Protein AF-A0A7Y3HRV0-F1 (afdb_monomer)

Sequence (84 aa):
GLYLLSWDHPKGDSLKERIDRLGLYPITVSTVLTQYEKDFLLSRDIVLCRQLVEDTFFMDHLGIGEERQQKIFKEIKALCADNQ

Nearest PDB structures (foldseek):
  1k1s-assembly1_A  TM=6.624E-01  e=3.064E+00  Saccharolobus solfataricus
  4f4z-assembly1_B  TM=5.939E-01  e=3.481E+00  Saccharolobus solfataricus P2
  4f50-assembly1_A  TM=6.129E-01  e=6.183E+00  Sulfolobus acidocaldarius DSM 639
  4f4x-assembly1_A  TM=5.387E-01  e=4.216E+00  Sulfolobus acidocaldarius DSM 639

Radius of gyration: 14.64 Å; Cα contacts (8 Å, |Δi|>4): 76; chains: 1; bounding box: 36×29×39 Å

Mean predicted aligned error: 5.83 Å

Foldseek 3Di:
DDDDAAQCPDPPDHPVNVCQQQVFAFPVPDPLDDPVLSVVCVVVVNTGLVVCVVDVVSVVVVVPDPVSVVVSVVRSCVSSVSND

Solvent-accessible surface area (backbone atoms only — not comparable to full-atom values): 5024 Å² total; per-residue (Å²): 133,90,82,80,79,39,65,76,29,46,84,95,65,8,51,50,57,49,28,55,76,69,33,57,46,48,45,81,75,49,85,78,60,52,71,69,57,45,54,52,34,49,77,66,74,45,51,35,39,61,56,54,72,77,39,59,65,60,44,58,75,70,66,54,52,68,76,55,46,52,52,46,53,51,49,43,46,52,67,45,60,73,70,123

Secondary structure (DSSP, 8-state):
------SS-STTSSHHHHHHHHT--BGGG-SSS-HHHHHHHHTTT--BHHHHHH-THHHHHTT--HHHHHHHHHHHHHHHH---

pLDDT: mean 85.33, std 9.27, range [42.41, 94.38]

Structure (mmCIF, N/CA/C/O backbone):
data_AF-A0A7Y3HRV0-F1
#
_entry.id   AF-A0A7Y3HRV0-F1
#
loop_
_atom_site.group_PDB
_atom_site.id
_atom_site.type_symbol
_atom_site.label_atom_id
_atom_site.label_alt_id
_atom_site.label_comp_id
_atom_site.label_asym_id
_atom_site.label_entity_id
_atom_site.label_seq_id
_atom_site.pdbx_PDB_ins_code
_atom_site.Cartn_x
_atom_site.Cartn_y
_atom_site.Cartn_z
_atom_site.occupancy
_atom_site.B_iso_or_equiv
_atom_site.auth_seq_id
_atom_site.auth_comp_id
_atom_site.auth_asym_id
_atom_site.auth_atom_id
_atom_site.pdbx_PDB_model_num
ATOM 1 N N . GLY A 1 1 ? 11.973 -18.423 -27.370 1.00 60.97 1 GLY A N 1
ATOM 2 C CA . GLY A 1 1 ? 12.982 -18.513 -26.298 1.00 60.97 1 GLY A CA 1
ATOM 3 C C . GLY A 1 1 ? 12.285 -18.328 -24.970 1.00 60.97 1 GLY A C 1
ATOM 4 O O . GLY A 1 1 ? 11.368 -17.521 -24.917 1.00 60.97 1 GLY A O 1
ATOM 5 N N . LEU A 1 2 ? 12.658 -19.096 -23.945 1.00 66.25 2 LEU A N 1
ATOM 6 C CA . LEU A 1 2 ? 12.107 -18.953 -22.594 1.00 66.25 2 LEU A CA 1
ATOM 7 C C . LEU A 1 2 ? 12.794 -17.760 -21.910 1.00 66.25 2 LEU A C 1
ATOM 9 O O . LEU A 1 2 ? 14.022 -17.728 -21.852 1.00 66.25 2 LEU A O 1
ATOM 13 N N . TYR A 1 3 ? 12.028 -16.784 -21.428 1.00 72.69 3 TYR A N 1
ATOM 14 C CA . TYR A 1 3 ? 12.553 -15.670 -20.636 1.00 72.69 3 TYR A CA 1
ATOM 15 C C . TYR A 1 3 ? 12.343 -15.998 -19.157 1.00 72.69 3 TYR A C 1
ATOM 17 O O . TYR A 1 3 ? 11.204 -16.066 -18.695 1.00 72.69 3 TYR A O 1
ATOM 25 N N . LEU A 1 4 ? 13.432 -16.270 -18.436 1.00 80.12 4 LEU A N 1
ATOM 26 C CA . LEU A 1 4 ? 13.383 -16.567 -17.008 1.00 80.12 4 LEU A CA 1
ATOM 27 C C . LEU A 1 4 ? 13.422 -15.253 -16.227 1.00 80.12 4 LEU A C 1
ATOM 29 O O . LEU A 1 4 ? 14.460 -14.600 -16.144 1.00 80.12 4 LEU A O 1
ATOM 33 N N . LEU A 1 5 ? 12.279 -14.887 -15.660 1.00 83.75 5 LEU A N 1
ATOM 34 C CA . LEU A 1 5 ? 12.151 -13.776 -14.730 1.00 83.75 5 LEU A CA 1
ATOM 35 C C . LEU A 1 5 ? 11.986 -14.352 -13.323 1.00 83.75 5 LEU A C 1
ATOM 37 O O . LEU A 1 5 ? 11.163 -15.239 -13.101 1.00 83.75 5 LEU A O 1
ATOM 41 N N . SER A 1 6 ? 12.791 -13.890 -12.376 1.00 84.88 6 SER A N 1
ATOM 42 C CA . SER A 1 6 ? 12.748 -14.340 -10.983 1.00 84.88 6 SER A CA 1
ATOM 43 C C . SER A 1 6 ? 12.900 -13.153 -10.035 1.00 84.88 6 SER A C 1
ATOM 45 O O . SER A 1 6 ? 13.078 -12.010 -10.463 1.00 84.88 6 SER A O 1
ATOM 47 N N . TRP A 1 7 ? 12.772 -13.411 -8.733 1.00 85.62 7 TRP A N 1
ATOM 48 C CA . TRP A 1 7 ? 12.828 -12.367 -7.709 1.00 85.62 7 TRP A CA 1
ATOM 49 C C . TRP A 1 7 ? 14.133 -11.561 -7.759 1.00 85.62 7 TRP A C 1
ATOM 51 O O . TRP A 1 7 ? 14.113 -10.339 -7.651 1.00 85.62 7 TRP A O 1
ATOM 61 N N . ASP A 1 8 ? 15.242 -12.255 -7.995 1.00 85.06 8 ASP A N 1
ATOM 62 C CA . ASP A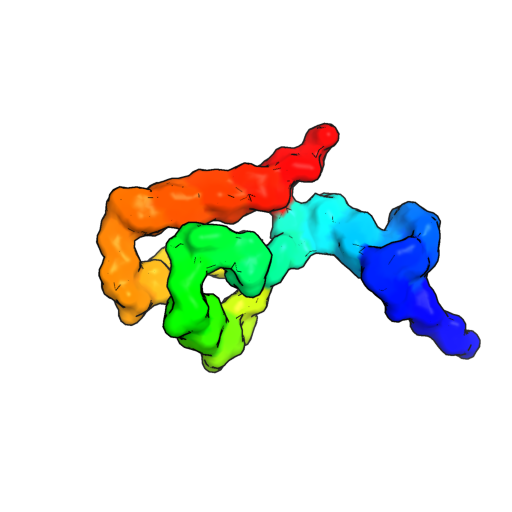 1 8 ? 16.622 -11.773 -7.957 1.00 85.06 8 ASP A CA 1
ATOM 63 C C . ASP A 1 8 ? 17.366 -11.939 -9.299 1.00 85.06 8 ASP A C 1
ATOM 65 O O . ASP A 1 8 ? 18.562 -11.661 -9.395 1.00 85.06 8 ASP A O 1
ATOM 69 N N . HIS A 1 9 ? 16.665 -12.361 -10.358 1.00 87.06 9 HIS A N 1
ATOM 70 C CA . HIS A 1 9 ? 17.233 -12.560 -11.692 1.00 87.06 9 HIS A CA 1
ATOM 71 C C . HIS A 1 9 ? 16.313 -12.004 -12.794 1.00 87.06 9 HIS A C 1
ATOM 73 O O . HIS A 1 9 ? 15.091 -12.137 -12.683 1.00 87.06 9 HIS A O 1
ATOM 79 N N . PRO A 1 10 ? 16.866 -11.460 -13.894 1.00 87.88 10 PRO A N 1
ATOM 80 C CA . PRO A 1 10 ? 18.285 -11.182 -14.152 1.00 87.88 10 PRO A CA 1
ATOM 81 C C . PRO A 1 10 ? 18.823 -10.006 -13.334 1.00 87.88 10 PRO A C 1
ATOM 83 O O . PRO A 1 10 ? 18.080 -9.113 -12.950 1.00 87.88 10 PRO A O 1
ATOM 86 N N . LYS A 1 11 ? 20.132 -9.997 -13.062 1.00 82.88 11 LYS A N 1
ATOM 87 C CA . LYS A 1 11 ? 20.778 -8.910 -12.312 1.00 82.88 11 LYS A CA 1
ATOM 88 C C . LYS A 1 11 ? 20.623 -7.582 -13.068 1.00 82.88 11 LYS A C 1
ATOM 90 O O . LYS A 1 11 ? 20.983 -7.516 -14.242 1.00 82.88 11 LYS A O 1
ATOM 95 N N . GLY A 1 12 ? 20.133 -6.541 -12.400 1.00 82.50 12 GLY A N 1
ATOM 96 C CA . GLY A 1 12 ? 19.836 -5.229 -12.982 1.00 82.50 12 GLY A CA 1
ATOM 97 C C . GLY A 1 12 ? 18.425 -5.090 -13.571 1.00 82.50 12 GLY A C 1
ATOM 98 O O . GLY A 1 12 ? 18.016 -3.975 -13.899 1.00 82.50 12 GLY A O 1
ATOM 99 N N . ASP A 1 13 ? 17.670 -6.184 -13.710 1.00 84.81 13 ASP A N 1
ATOM 100 C CA . ASP A 1 13 ? 16.296 -6.156 -14.221 1.00 84.81 13 ASP A CA 1
ATOM 101 C C . ASP A 1 13 ? 15.389 -7.242 -13.607 1.00 84.81 13 ASP A C 1
ATOM 103 O O . ASP A 1 13 ? 14.424 -7.708 -14.223 1.00 84.81 13 ASP A O 1
ATOM 107 N N . SER A 1 14 ? 15.709 -7.636 -12.375 1.00 89.25 14 SER A N 1
ATOM 108 C CA . SER A 1 14 ? 14.947 -8.596 -11.577 1.00 89.25 14 SER A CA 1
ATOM 109 C C . SER A 1 14 ? 13.597 -8.018 -11.149 1.00 89.25 14 SER A C 1
ATOM 111 O O . SER A 1 14 ? 13.376 -6.804 -11.193 1.00 89.25 14 SER A O 1
ATOM 113 N N . LEU A 1 15 ? 12.669 -8.875 -10.705 1.00 85.44 15 LEU A N 1
ATOM 114 C CA . LEU A 1 15 ? 11.375 -8.405 -10.192 1.00 85.44 15 LEU A CA 1
ATOM 115 C C . LEU A 1 15 ? 11.544 -7.425 -9.034 1.00 85.44 15 LEU A C 1
ATOM 117 O O . LEU A 1 15 ? 10.864 -6.403 -9.017 1.00 85.44 15 LEU A O 1
ATOM 121 N N . LYS A 1 16 ? 12.470 -7.707 -8.112 1.00 82.88 16 LYS A N 1
ATOM 122 C CA . LYS A 1 16 ? 12.762 -6.819 -6.990 1.00 82.88 16 LYS A CA 1
ATOM 123 C C . LYS A 1 16 ? 13.225 -5.445 -7.476 1.00 82.88 16 LYS A C 1
ATOM 125 O O . LYS A 1 16 ? 12.624 -4.443 -7.120 1.00 82.88 16 LYS A O 1
ATOM 130 N N . GLU A 1 17 ? 14.217 -5.395 -8.364 1.00 84.19 17 GLU A N 1
ATOM 131 C CA . GLU A 1 17 ? 14.739 -4.122 -8.884 1.00 84.19 17 GLU A CA 1
ATOM 132 C C . GLU A 1 17 ? 13.684 -3.337 -9.675 1.00 84.19 17 GLU A C 1
ATOM 134 O O . GLU A 1 17 ? 13.689 -2.108 -9.669 1.00 84.19 17 GLU A O 1
ATOM 139 N N . ARG A 1 18 ? 12.763 -4.030 -10.355 1.00 84.56 18 ARG A N 1
ATOM 140 C CA . ARG A 1 18 ? 11.622 -3.402 -11.036 1.00 84.56 18 ARG A CA 1
ATOM 141 C C . ARG A 1 18 ? 10.611 -2.835 -10.041 1.00 84.56 18 ARG A C 1
ATOM 143 O O . ARG A 1 18 ? 10.128 -1.730 -10.266 1.00 84.56 18 ARG A O 1
ATOM 150 N N . ILE A 1 19 ? 10.291 -3.573 -8.977 1.00 83.94 19 ILE A N 1
ATOM 151 C CA . ILE A 1 19 ? 9.397 -3.122 -7.902 1.00 83.94 19 ILE A CA 1
ATOM 152 C C . ILE A 1 19 ? 9.978 -1.885 -7.230 1.00 83.94 19 ILE A C 1
ATOM 154 O O . ILE A 1 19 ? 9.277 -0.876 -7.146 1.00 83.94 19 ILE A O 1
ATOM 158 N N . ASP A 1 20 ? 11.253 -1.950 -6.847 1.00 80.44 20 ASP A N 1
ATOM 159 C CA . ASP A 1 20 ? 11.961 -0.867 -6.174 1.00 80.44 20 ASP A CA 1
ATOM 160 C C . ASP A 1 20 ? 11.952 0.378 -7.078 1.00 80.44 20 ASP A C 1
ATOM 162 O O . ASP A 1 20 ? 11.304 1.372 -6.746 1.00 80.44 20 ASP A O 1
ATOM 166 N N . ARG A 1 21 ? 12.503 0.267 -8.301 1.00 81.38 21 ARG A N 1
ATOM 167 C CA . ARG A 1 21 ? 12.623 1.370 -9.278 1.00 81.38 21 ARG A CA 1
ATOM 168 C C . ARG A 1 21 ? 11.295 2.034 -9.645 1.00 81.38 21 ARG A C 1
ATOM 170 O O . ARG A 1 21 ? 11.266 3.221 -9.959 1.00 81.38 21 ARG A O 1
ATOM 177 N N . LEU A 1 22 ? 10.206 1.271 -9.697 1.00 81.44 22 LEU A N 1
ATOM 178 C CA . LEU A 1 22 ? 8.886 1.782 -10.086 1.00 81.44 22 LEU A CA 1
ATOM 179 C C . LEU A 1 22 ? 8.032 2.195 -8.870 1.00 81.44 22 LEU A C 1
ATOM 181 O O . LEU A 1 22 ? 6.947 2.769 -9.038 1.00 81.44 22 LEU A O 1
ATOM 185 N N . GLY A 1 23 ? 8.506 1.915 -7.651 1.00 78.38 23 GLY A N 1
ATOM 186 C CA . GLY A 1 23 ? 7.750 2.092 -6.413 1.00 78.38 23 GLY A CA 1
ATOM 187 C C . GLY A 1 23 ? 6.492 1.219 -6.362 1.00 78.38 23 GLY A C 1
ATOM 188 O O . GLY A 1 23 ? 5.471 1.644 -5.823 1.00 78.38 23 GLY A O 1
ATOM 189 N N . LEU A 1 24 ? 6.524 0.024 -6.964 1.00 82.81 24 LEU A N 1
ATOM 190 C CA . LEU A 1 24 ? 5.379 -0.894 -7.070 1.00 8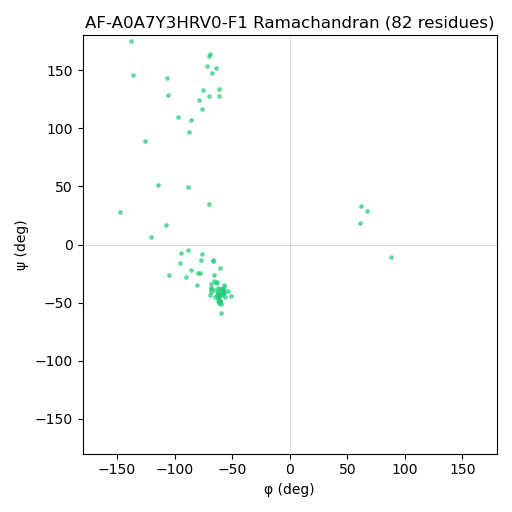2.81 24 LEU A CA 1
ATOM 191 C C . LEU A 1 24 ? 5.289 -1.832 -5.861 1.00 82.81 24 LEU A C 1
ATOM 193 O O . LEU A 1 24 ? 5.174 -3.049 -6.004 1.00 82.81 24 LEU A O 1
ATOM 197 N N . TYR A 1 25 ? 5.360 -1.266 -4.660 1.00 89.38 25 TYR A N 1
ATOM 198 C CA . TYR A 1 25 ? 5.323 -2.048 -3.430 1.00 89.38 25 TYR A CA 1
ATOM 199 C C . TYR A 1 25 ? 3.930 -2.655 -3.199 1.00 89.38 25 TYR A C 1
ATOM 201 O O . TYR A 1 25 ? 2.938 -1.915 -3.216 1.00 89.38 25 TYR A O 1
ATOM 209 N N . PRO A 1 26 ? 3.829 -3.978 -2.967 1.00 91.19 26 PRO A N 1
ATOM 210 C CA . PRO A 1 26 ? 2.556 -4.623 -2.666 1.00 91.19 26 PRO A CA 1
ATOM 211 C C . PRO A 1 26 ? 1.993 -4.193 -1.308 1.00 91.19 26 PRO A C 1
ATOM 213 O O . PRO A 1 26 ? 2.748 -4.040 -0.351 1.00 91.19 26 PRO A O 1
ATOM 216 N N . ILE A 1 27 ? 0.668 -4.120 -1.159 1.00 91.75 27 ILE A N 1
ATOM 217 C CA . ILE A 1 27 ? 0.020 -3.787 0.127 1.00 91.75 27 ILE A CA 1
ATOM 218 C C . ILE A 1 27 ? 0.342 -4.782 1.255 1.00 91.75 27 ILE A C 1
ATOM 220 O O . ILE A 1 27 ? 0.232 -4.458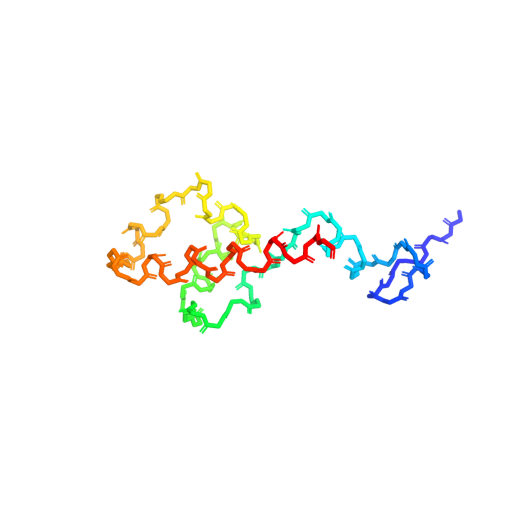 2.439 1.00 91.75 27 ILE A O 1
ATOM 224 N N . THR A 1 28 ? 0.773 -5.998 0.911 1.00 91.75 28 THR A N 1
ATOM 225 C CA . THR A 1 28 ? 1.118 -7.043 1.880 1.00 91.75 28 THR A CA 1
ATOM 226 C C . THR A 1 28 ? 2.338 -6.678 2.723 1.00 91.75 28 THR A C 1
ATOM 228 O O . THR A 1 28 ? 2.412 -7.117 3.874 1.00 91.75 28 THR A O 1
ATOM 231 N N . VAL A 1 29 ? 3.235 -5.828 2.203 1.00 89.94 29 VAL A N 1
ATOM 232 C CA . VAL A 1 29 ? 4.445 -5.368 2.906 1.00 89.94 29 VAL A CA 1
ATOM 233 C C . VAL A 1 29 ? 4.162 -4.292 3.958 1.00 89.94 29 VAL A C 1
ATOM 235 O O . VAL A 1 29 ? 5.023 -4.032 4.793 1.00 89.94 29 VAL A O 1
ATOM 238 N N . SER A 1 30 ? 2.965 -3.688 3.956 1.00 91.06 30 SER A N 1
ATOM 239 C CA . SER A 1 30 ? 2.577 -2.697 4.967 1.00 91.06 30 SER A CA 1
ATOM 240 C C . SER A 1 30 ? 2.569 -3.315 6.366 1.00 91.06 30 SER A C 1
ATOM 242 O O . SER A 1 30 ? 2.009 -4.389 6.593 1.00 91.06 30 SER A O 1
ATOM 244 N N . THR A 1 31 ? 3.163 -2.617 7.323 1.00 92.19 31 THR A N 1
ATOM 245 C CA . THR A 1 31 ? 3.172 -2.962 8.748 1.00 92.19 31 THR A CA 1
ATOM 246 C C . THR A 1 31 ? 2.064 -2.249 9.527 1.00 92.19 31 THR A C 1
ATOM 248 O O . THR A 1 31 ? 1.734 -2.665 10.637 1.00 92.19 31 THR A O 1
ATOM 251 N N . VAL A 1 32 ? 1.461 -1.198 8.952 1.00 92.62 32 VAL A N 1
ATOM 252 C CA . VAL A 1 32 ? 0.386 -0.405 9.578 1.00 92.62 32 VAL A CA 1
ATOM 253 C C . VAL A 1 32 ? -1.014 -0.958 9.264 1.00 92.62 32 VAL A C 1
ATOM 255 O O . VAL A 1 32 ? -1.947 -0.789 10.063 1.00 92.62 32 VAL A O 1
ATOM 258 N N . LEU A 1 33 ? -1.180 -1.623 8.118 1.00 92.31 33 LEU A N 1
ATOM 259 C CA . LEU A 1 33 ? -2.412 -2.330 7.769 1.00 92.31 33 LEU A CA 1
ATOM 260 C C . LEU A 1 33 ? -2.520 -3.648 8.545 1.00 92.31 33 LEU A C 1
ATOM 262 O O . LEU A 1 33 ? -1.589 -4.454 8.592 1.00 92.31 33 LEU A O 1
ATOM 266 N N . THR A 1 34 ? -3.694 -3.889 9.117 1.00 93.31 34 THR A N 1
ATOM 267 C CA . THR A 1 34 ? -4.062 -5.178 9.706 1.00 93.31 34 THR A CA 1
ATOM 268 C C . THR A 1 34 ? -4.261 -6.230 8.618 1.00 93.31 34 THR A C 1
ATOM 270 O O . THR A 1 34 ? -4.485 -5.908 7.451 1.00 93.31 34 THR A O 1
ATOM 273 N N . GLN A 1 35 ? -4.234 -7.509 9.002 1.00 94.06 35 GLN A N 1
ATOM 274 C CA . GLN A 1 35 ? -4.484 -8.600 8.059 1.00 94.06 35 GLN A CA 1
ATOM 275 C C . GLN A 1 35 ? -5.861 -8.481 7.389 1.00 94.06 35 GLN A C 1
ATOM 277 O O . GLN A 1 35 ? -5.957 -8.610 6.176 1.00 94.06 35 GLN A O 1
ATOM 282 N N . TYR A 1 36 ? -6.901 -8.146 8.159 1.00 93.62 36 TYR A N 1
ATOM 283 C CA . TYR A 1 36 ? -8.256 -7.975 7.632 1.00 93.62 36 TYR A CA 1
ATOM 284 C C . TYR A 1 36 ? -8.336 -6.885 6.554 1.00 93.62 36 TYR A C 1
ATOM 286 O O . TYR A 1 36 ? -8.954 -7.085 5.512 1.00 93.62 36 TYR A O 1
ATOM 294 N N . GLU A 1 37 ? -7.689 -5.739 6.770 1.00 92.88 37 GLU A N 1
ATOM 295 C CA . GLU A 1 37 ? -7.682 -4.656 5.779 1.00 92.88 37 GLU A CA 1
ATOM 296 C C . GLU A 1 37 ? -6.898 -5.043 4.529 1.00 92.88 37 GLU A C 1
ATOM 298 O O . GLU A 1 37 ? -7.323 -4.714 3.426 1.00 92.88 37 GLU A O 1
ATOM 303 N N . LYS A 1 38 ? -5.785 -5.772 4.682 1.00 93.56 38 LYS A N 1
ATOM 304 C CA . LYS A 1 38 ? -5.043 -6.313 3.539 1.00 93.56 38 LYS A CA 1
ATOM 305 C C . LYS A 1 38 ? -5.924 -7.251 2.723 1.00 93.56 38 LYS A C 1
ATOM 307 O O . LYS A 1 38 ? -6.021 -7.079 1.514 1.00 93.56 38 LYS A O 1
ATOM 312 N N . ASP A 1 39 ? -6.601 -8.189 3.375 1.00 94.38 39 ASP A N 1
ATOM 313 C CA . ASP A 1 39 ? -7.480 -9.149 2.705 1.00 94.38 39 ASP A CA 1
ATOM 314 C C . ASP A 1 39 ? -8.645 -8.439 1.998 1.00 94.38 39 ASP A C 1
ATOM 316 O O . ASP A 1 39 ? -8.967 -8.759 0.852 1.00 94.38 39 ASP A O 1
ATOM 320 N N . PHE A 1 40 ? -9.231 -7.420 2.635 1.00 93.25 40 PHE A N 1
ATOM 321 C CA . PHE A 1 40 ? -10.264 -6.587 2.022 1.00 93.25 40 PHE A CA 1
ATOM 322 C C . PHE A 1 40 ? -9.748 -5.866 0.772 1.00 93.25 40 PHE A C 1
ATOM 324 O O . PHE A 1 40 ? -10.390 -5.935 -0.274 1.00 93.25 40 PHE A O 1
ATOM 331 N N . LEU A 1 41 ? -8.589 -5.211 0.849 1.00 92.75 41 LEU A N 1
ATOM 332 C CA . LEU A 1 41 ? -7.992 -4.501 -0.284 1.00 92.75 41 LEU A CA 1
ATOM 333 C C . LEU A 1 41 ? -7.659 -5.458 -1.437 1.00 92.75 41 LEU A C 1
ATOM 335 O O . LEU A 1 41 ? -8.034 -5.189 -2.577 1.00 92.75 41 LEU A O 1
ATOM 339 N N . LEU A 1 42 ? -7.063 -6.618 -1.139 1.00 92.88 42 LEU A N 1
ATOM 340 C CA . LEU A 1 42 ? -6.789 -7.655 -2.139 1.00 92.88 42 LEU A CA 1
ATOM 341 C C . LEU A 1 42 ? -8.074 -8.169 -2.798 1.00 92.88 42 LEU A C 1
ATOM 343 O O . LEU A 1 42 ? -8.096 -8.375 -4.006 1.00 92.88 42 LEU A O 1
ATOM 347 N N . SER A 1 43 ? -9.163 -8.323 -2.036 1.00 93.25 43 SER A N 1
ATOM 348 C CA . SER A 1 43 ? -10.470 -8.728 -2.580 1.00 93.25 43 SER A CA 1
ATOM 349 C C . SER A 1 43 ? -11.108 -7.690 -3.515 1.00 93.25 43 SER A C 1
ATOM 351 O O . SER A 1 43 ? -12.080 -7.995 -4.205 1.00 93.25 43 SER A O 1
ATOM 353 N N . ARG A 1 44 ? -10.580 -6.459 -3.528 1.00 90.88 44 ARG A N 1
ATOM 354 C CA . ARG A 1 44 ? -10.996 -5.341 -4.387 1.00 90.88 44 ARG A CA 1
ATOM 355 C C . ARG A 1 44 ? -9.983 -5.036 -5.494 1.00 90.88 44 ARG A C 1
ATOM 357 O O . ARG A 1 44 ? -10.026 -3.948 -6.056 1.00 90.88 44 ARG A O 1
ATOM 364 N N . ASP A 1 45 ? -9.071 -5.967 -5.772 1.00 91.00 45 ASP A N 1
ATOM 365 C CA . ASP A 1 45 ? -7.982 -5.821 -6.747 1.00 91.00 45 ASP A CA 1
ATOM 366 C C . ASP A 1 45 ? -6.998 -4.672 -6.427 1.00 91.00 45 ASP A C 1
ATOM 368 O O . ASP A 1 45 ? -6.207 -4.249 -7.277 1.00 91.00 45 ASP A O 1
ATOM 372 N N . ILE A 1 46 ? -6.987 -4.194 -5.175 1.00 91.56 46 ILE A N 1
ATOM 373 C CA . ILE A 1 46 ? -6.014 -3.217 -4.680 1.00 91.56 46 ILE A CA 1
ATOM 374 C C . ILE A 1 46 ? -4.789 -3.971 -4.174 1.00 91.56 46 ILE A C 1
ATOM 376 O O . ILE A 1 46 ? -4.742 -4.467 -3.047 1.00 91.56 46 ILE A O 1
ATOM 380 N N . VAL A 1 47 ? -3.783 -4.061 -5.040 1.00 92.56 47 VAL A N 1
ATOM 381 C CA . VAL A 1 47 ? -2.563 -4.839 -4.800 1.00 92.56 47 VAL A CA 1
ATOM 382 C C . VAL A 1 47 ? -1.357 -3.966 -4.468 1.00 92.56 47 VAL A C 1
ATOM 384 O O . VAL A 1 47 ? -0.466 -4.432 -3.762 1.00 92.56 47 VAL A O 1
ATOM 387 N N . LEU A 1 48 ? -1.323 -2.707 -4.914 1.00 91.69 48 LEU A N 1
ATOM 388 C CA . LEU A 1 48 ? -0.196 -1.788 -4.724 1.00 91.69 48 LEU A CA 1
ATOM 389 C C . LEU A 1 48 ? -0.488 -0.708 -3.681 1.00 91.69 48 LEU A C 1
ATOM 391 O O . LEU A 1 48 ? -1.564 -0.112 -3.661 1.00 91.69 48 LEU A O 1
ATOM 395 N N . CYS A 1 49 ? 0.530 -0.348 -2.900 1.00 89.69 49 CYS A N 1
ATOM 396 C CA . CYS A 1 49 ? 0.460 0.762 -1.951 1.00 89.69 49 CYS A CA 1
ATOM 397 C C . CYS A 1 49 ? 0.091 2.096 -2.629 1.00 89.69 49 CYS A C 1
ATOM 399 O O . CYS A 1 49 ? -0.671 2.878 -2.066 1.00 89.69 49 CYS A O 1
ATOM 401 N N . ARG A 1 50 ? 0.576 2.348 -3.857 1.00 86.19 50 ARG A N 1
ATOM 402 C CA . ARG A 1 50 ? 0.231 3.561 -4.623 1.00 86.19 50 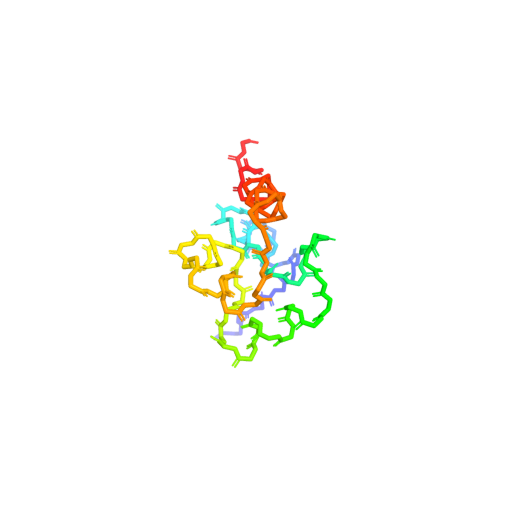ARG A CA 1
ATOM 403 C C . ARG A 1 50 ? -1.271 3.647 -4.946 1.00 86.19 50 ARG A C 1
ATOM 405 O O . ARG A 1 50 ? -1.837 4.727 -4.850 1.00 86.19 50 ARG A O 1
ATOM 412 N N . GLN A 1 51 ? -1.923 2.524 -5.253 1.00 88.25 51 GLN A N 1
ATOM 413 C CA . GLN A 1 51 ? -3.363 2.501 -5.552 1.00 88.25 51 GLN A CA 1
ATOM 414 C C . GLN A 1 51 ? -4.194 2.905 -4.329 1.00 88.25 51 GLN A C 1
ATOM 416 O O . GLN A 1 51 ? -5.154 3.654 -4.454 1.00 88.25 51 GLN A O 1
ATOM 421 N N . LEU A 1 52 ? -3.784 2.462 -3.135 1.00 87.06 52 LEU A N 1
ATOM 422 C CA . LEU A 1 52 ? -4.464 2.811 -1.887 1.00 87.06 52 LEU A CA 1
ATOM 423 C C . LEU A 1 52 ? -4.402 4.315 -1.578 1.00 87.06 52 LEU A C 1
ATOM 425 O O . LEU A 1 52 ? -5.326 4.851 -0.979 1.00 87.06 52 LEU A O 1
ATOM 429 N N . VAL A 1 53 ? -3.317 5.000 -1.958 1.00 81.75 53 VAL A N 1
ATOM 430 C CA . VAL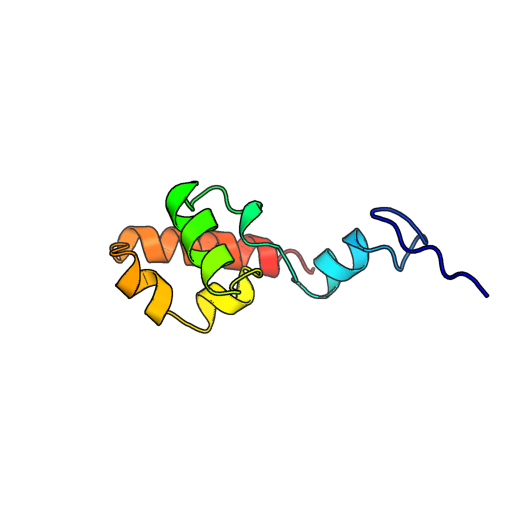 A 1 53 ? -3.182 6.444 -1.695 1.00 81.75 53 VAL A CA 1
ATOM 431 C C . VAL A 1 53 ? -3.821 7.325 -2.761 1.00 81.75 53 VAL A C 1
ATOM 433 O O . VAL A 1 53 ? -4.110 8.485 -2.482 1.00 81.75 53 VAL A O 1
ATOM 436 N N . GLU A 1 54 ? -4.020 6.793 -3.965 1.00 82.31 54 GLU A N 1
ATOM 437 C CA . GLU A 1 54 ? -4.754 7.465 -5.040 1.00 82.31 54 GLU A CA 1
ATOM 438 C C . GLU A 1 54 ? -6.271 7.379 -4.833 1.00 82.31 54 GLU A C 1
ATOM 440 O O . GLU A 1 54 ? -6.990 8.265 -5.292 1.00 82.31 54 GLU A O 1
ATOM 445 N N . ASP A 1 55 ? -6.745 6.366 -4.100 1.00 79.19 55 ASP A N 1
ATOM 446 C CA . ASP A 1 55 ? -8.164 6.153 -3.835 1.00 79.19 55 ASP A CA 1
ATOM 447 C C . ASP A 1 55 ? -8.475 6.041 -2.331 1.00 79.19 55 ASP A C 1
ATOM 449 O O . ASP A 1 55 ? -8.506 4.961 -1.731 1.00 79.19 55 ASP A O 1
ATOM 453 N N . THR A 1 56 ? -8.742 7.194 -1.710 1.00 77.12 56 THR A N 1
ATOM 454 C CA . THR A 1 56 ? -9.088 7.286 -0.282 1.00 77.12 56 THR A CA 1
ATOM 455 C C . THR A 1 56 ? -10.431 6.636 0.052 1.00 77.12 56 THR A C 1
ATOM 457 O O . THR A 1 56 ? -10.683 6.339 1.220 1.00 77.12 56 THR A O 1
ATOM 460 N N . PHE A 1 57 ? -11.266 6.337 -0.951 1.00 86.31 57 PHE A N 1
ATOM 461 C CA . PHE A 1 57 ? -12.563 5.684 -0.774 1.00 86.31 57 PHE A CA 1
ATOM 462 C C . PHE A 1 57 ? -12.451 4.375 0.013 1.00 86.31 57 PHE A C 1
ATOM 464 O O . PHE A 1 57 ? -13.280 4.090 0.877 1.00 86.31 57 PHE A O 1
ATOM 471 N N . PHE A 1 58 ? -11.408 3.579 -0.243 1.00 85.69 58 PHE A N 1
ATOM 472 C CA . PHE A 1 58 ? -11.214 2.311 0.459 1.00 85.69 58 PHE A CA 1
ATOM 473 C C . PHE A 1 58 ? -10.875 2.507 1.937 1.00 85.69 58 PHE A C 1
ATOM 475 O O . PHE A 1 58 ? -11.294 1.702 2.767 1.00 85.69 58 PHE A O 1
ATOM 482 N N . MET A 1 59 ? -10.152 3.576 2.277 1.00 83.94 59 MET A N 1
ATOM 483 C CA . MET A 1 59 ? -9.808 3.890 3.666 1.00 83.94 59 MET A CA 1
ATOM 484 C C . MET A 1 59 ? -11.053 4.293 4.460 1.00 83.94 59 MET A C 1
ATOM 486 O O . MET A 1 59 ? -11.217 3.863 5.604 1.00 83.94 59 MET A O 1
ATOM 490 N N . ASP A 1 60 ? -11.954 5.042 3.824 1.00 85.06 60 ASP A N 1
ATOM 491 C CA . ASP A 1 60 ? -13.239 5.424 4.407 1.00 85.06 60 ASP A CA 1
ATOM 492 C C . ASP A 1 60 ? -14.165 4.208 4.554 1.00 85.06 60 ASP A C 1
ATOM 494 O O . ASP A 1 60 ? -14.789 4.021 5.598 1.00 85.06 60 ASP A O 1
ATOM 498 N N . HIS A 1 61 ? -14.198 3.317 3.555 1.00 86.62 61 HIS A N 1
ATOM 499 C CA . HIS A 1 61 ? -15.008 2.092 3.591 1.00 86.62 61 HIS A CA 1
ATOM 500 C C . HIS A 1 61 ? -14.546 1.095 4.663 1.00 86.62 61 HIS A C 1
ATOM 502 O O . HIS A 1 61 ? -15.353 0.360 5.230 1.00 86.62 61 HIS A O 1
ATOM 508 N N . LEU A 1 62 ? -13.245 1.079 4.954 1.00 87.44 62 LEU A N 1
ATOM 509 C CA . LEU A 1 62 ? -12.653 0.301 6.040 1.00 87.44 62 LEU A CA 1
ATOM 510 C C . LEU A 1 62 ? -12.891 0.929 7.425 1.00 87.44 62 LEU A C 1
ATOM 512 O O . LEU A 1 62 ? -12.579 0.299 8.435 1.00 87.44 62 LEU A O 1
ATOM 516 N N . GLY A 1 63 ? -13.431 2.151 7.493 1.00 88.38 63 GLY A N 1
ATOM 517 C CA . GLY A 1 63 ? -13.646 2.870 8.748 1.00 88.38 63 GLY A CA 1
ATOM 518 C C . GLY A 1 63 ? -12.341 3.271 9.440 1.00 88.38 63 GLY A C 1
ATOM 519 O O . GLY A 1 63 ? -12.285 3.353 10.669 1.00 88.38 63 GLY A O 1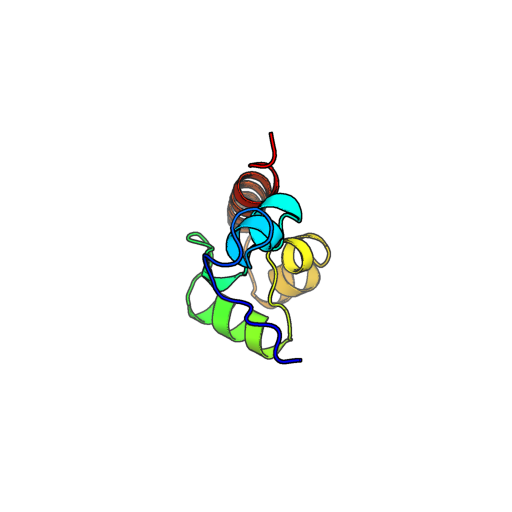
ATOM 520 N N . ILE A 1 64 ? -11.265 3.487 8.675 1.00 88.12 64 ILE A N 1
ATOM 521 C CA . ILE A 1 64 ? -9.969 3.881 9.230 1.00 88.12 64 ILE A CA 1
ATOM 522 C C . ILE A 1 64 ? -10.037 5.359 9.618 1.00 88.12 64 ILE A C 1
ATOM 524 O O . ILE A 1 64 ? -10.177 6.220 8.756 1.00 88.12 64 ILE A O 1
ATOM 528 N N . GLY A 1 65 ? -9.893 5.659 10.911 1.00 90.00 65 GLY A N 1
ATOM 529 C CA . GLY A 1 65 ? -9.857 7.041 11.398 1.00 90.00 65 GLY A CA 1
ATOM 530 C C . GLY A 1 65 ? -8.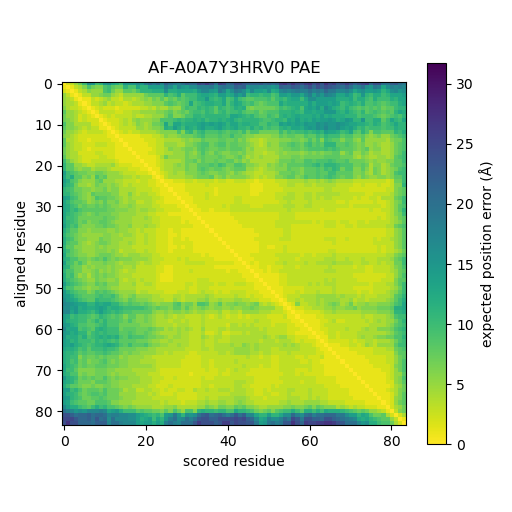657 7.840 10.871 1.00 90.00 65 GLY A C 1
ATOM 531 O O . GLY A 1 65 ? -7.585 7.278 10.627 1.00 90.00 65 GLY A O 1
ATOM 532 N N . GLU A 1 66 ? -8.818 9.161 10.754 1.00 87.81 66 GLU A N 1
ATOM 533 C CA . GLU A 1 66 ? -7.853 10.080 10.123 1.00 87.81 66 GLU A CA 1
ATOM 534 C C . GLU A 1 66 ? -6.416 9.941 10.648 1.00 87.81 66 GLU A C 1
ATOM 536 O O . GLU A 1 66 ? -5.471 9.863 9.862 1.00 87.81 66 GLU A O 1
ATOM 541 N N . GLU A 1 67 ? -6.218 9.838 11.968 1.00 90.69 67 GLU A N 1
ATOM 542 C CA . GLU A 1 67 ? -4.875 9.680 12.550 1.00 90.69 67 GLU A CA 1
ATOM 543 C C . GLU A 1 67 ? -4.151 8.441 12.015 1.00 90.69 67 GLU A C 1
ATOM 545 O O . GLU A 1 67 ? -2.937 8.439 11.786 1.00 90.69 67 GLU A O 1
ATOM 550 N N . ARG A 1 68 ? -4.899 7.356 11.821 1.00 91.00 68 ARG A N 1
ATOM 551 C CA . ARG A 1 68 ? -4.353 6.099 11.329 1.00 91.00 68 ARG A CA 1
ATOM 552 C C . ARG A 1 68 ? -4.178 6.134 9.816 1.00 91.00 68 ARG A C 1
ATOM 554 O O . ARG A 1 68 ? -3.167 5.623 9.337 1.00 91.00 68 ARG A O 1
ATOM 561 N N . GLN A 1 69 ? -5.071 6.806 9.089 1.00 89.56 69 GLN A N 1
ATOM 562 C CA . GLN A 1 69 ? -4.865 7.092 7.669 1.00 89.56 69 GLN A CA 1
ATOM 563 C C . GLN A 1 69 ? -3.543 7.843 7.456 1.00 89.56 69 GLN A C 1
ATOM 565 O O . GLN A 1 69 ? -2.736 7.430 6.628 1.00 89.56 69 GLN A O 1
ATOM 570 N N . GLN A 1 70 ? -3.239 8.863 8.268 1.00 90.56 70 GLN A N 1
ATOM 571 C CA . GLN A 1 70 ? -1.961 9.582 8.182 1.00 90.56 70 GLN A CA 1
ATOM 572 C C . GLN A 1 70 ? -0.743 8.674 8.395 1.00 90.56 70 GLN A C 1
ATOM 574 O O . GLN A 1 70 ? 0.262 8.822 7.695 1.00 90.56 70 GLN A O 1
ATOM 579 N N . LYS A 1 71 ? -0.819 7.707 9.320 1.00 92.19 71 LYS A N 1
ATOM 580 C CA . LYS A 1 71 ? 0.251 6.713 9.517 1.00 92.19 71 LYS A CA 1
ATOM 581 C C . LYS A 1 71 ? 0.439 5.833 8.282 1.00 92.19 71 LYS A C 1
ATOM 583 O O . LYS A 1 71 ? 1.579 5.625 7.874 1.00 92.19 71 LYS A O 1
ATOM 588 N N . ILE A 1 72 ? -0.655 5.378 7.672 1.00 90.38 72 ILE A N 1
ATOM 589 C CA . ILE A 1 72 ? -0.626 4.581 6.437 1.00 90.38 72 ILE A CA 1
ATOM 590 C C . ILE A 1 72 ? -0.016 5.401 5.295 1.00 90.38 72 ILE A C 1
ATOM 592 O O . ILE A 1 72 ? 0.925 4.947 4.652 1.00 90.38 72 ILE A O 1
ATOM 596 N N . PHE A 1 73 ? -0.464 6.643 5.091 1.00 88.88 73 PHE A N 1
ATOM 597 C CA . PHE A 1 73 ? 0.109 7.529 4.074 1.00 88.88 73 PHE A CA 1
ATOM 598 C C . PHE A 1 73 ? 1.602 7.768 4.286 1.00 88.88 73 PHE A C 1
ATOM 600 O O . PHE A 1 73 ? 2.360 7.794 3.319 1.00 88.88 73 PHE A O 1
ATOM 607 N N . LYS A 1 74 ? 2.038 7.947 5.537 1.00 90.56 74 LYS A N 1
ATOM 608 C CA . LYS A 1 74 ? 3.454 8.132 5.865 1.00 90.56 74 LYS A CA 1
ATOM 609 C C . LYS A 1 74 ? 4.274 6.883 5.543 1.00 90.56 74 LYS A C 1
ATOM 611 O O . LYS A 1 74 ? 5.337 7.017 4.948 1.00 90.56 74 LYS A O 1
ATOM 616 N N . GLU A 1 75 ? 3.783 5.698 5.906 1.00 90.31 75 GLU A N 1
ATOM 617 C CA . GLU A 1 75 ? 4.436 4.426 5.579 1.00 90.31 75 GLU A CA 1
ATOM 618 C C . GLU A 1 75 ? 4.529 4.223 4.066 1.00 90.31 75 GLU A C 1
ATOM 620 O O . GLU A 1 75 ? 5.610 3.976 3.545 1.00 90.31 75 GLU A O 1
ATOM 625 N N . ILE A 1 76 ? 3.420 4.386 3.344 1.00 87.94 76 ILE A N 1
ATOM 626 C CA . ILE A 1 76 ? 3.387 4.192 1.892 1.00 87.94 76 ILE A CA 1
ATOM 627 C C . ILE A 1 76 ? 4.311 5.181 1.188 1.00 87.94 76 ILE A C 1
ATOM 629 O O . ILE A 1 76 ? 5.036 4.793 0.274 1.00 87.94 76 ILE A O 1
ATOM 633 N N . LYS A 1 77 ? 4.324 6.445 1.628 1.00 86.38 77 LYS A N 1
ATOM 634 C CA . LYS A 1 77 ? 5.275 7.436 1.122 1.00 86.38 77 LYS A CA 1
ATOM 635 C C . LYS A 1 77 ? 6.709 7.011 1.400 1.00 86.38 77 LYS A C 1
ATOM 637 O O . LYS A 1 77 ? 7.508 7.124 0.488 1.00 86.38 77 LYS A O 1
ATOM 642 N N . ALA A 1 78 ? 7.032 6.501 2.588 1.00 86.00 78 ALA A N 1
ATOM 643 C CA . ALA A 1 78 ? 8.375 6.007 2.886 1.00 86.00 78 ALA A CA 1
ATOM 644 C C . ALA A 1 78 ? 8.766 4.826 1.980 1.00 86.00 78 ALA A C 1
ATOM 646 O O . ALA A 1 78 ? 9.832 4.860 1.383 1.00 86.00 78 ALA A O 1
ATOM 647 N N . LEU A 1 79 ? 7.872 3.849 1.795 1.00 83.81 79 LEU A N 1
ATOM 648 C CA . LEU A 1 79 ? 8.101 2.706 0.906 1.00 83.81 79 LEU A CA 1
ATOM 649 C C . LEU A 1 79 ? 8.308 3.155 -0.548 1.00 83.81 79 LEU A C 1
ATOM 651 O O . LEU A 1 79 ? 9.236 2.716 -1.209 1.00 83.81 79 LEU A O 1
ATOM 655 N N . CYS A 1 80 ? 7.469 4.060 -1.056 1.00 77.75 80 CYS A N 1
ATOM 656 C CA . CYS A 1 80 ? 7.537 4.492 -2.454 1.00 77.75 80 CYS A CA 1
ATOM 657 C C . CYS A 1 80 ? 8.635 5.538 -2.727 1.00 77.75 80 CYS A C 1
ATOM 659 O O . CYS A 1 80 ? 9.069 5.664 -3.874 1.00 77.75 80 CYS A O 1
ATOM 661 N N . ALA A 1 81 ? 9.048 6.30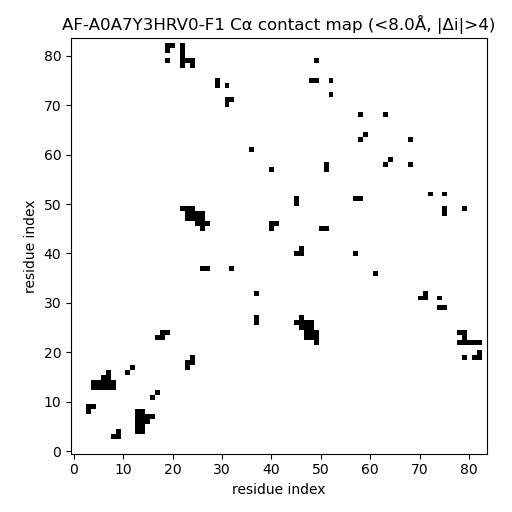6 -1.712 1.00 69.62 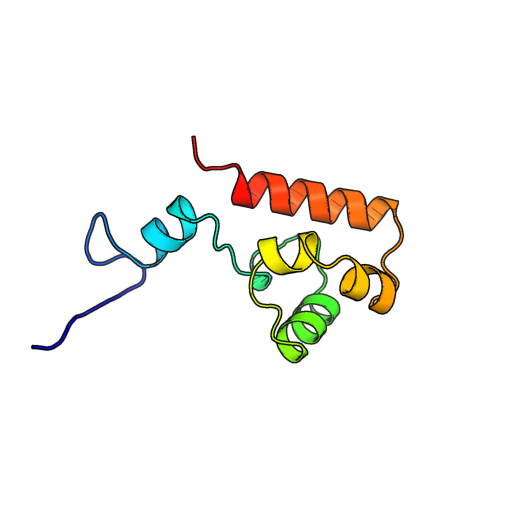81 ALA A N 1
ATOM 662 C CA . ALA A 1 81 ? 10.059 7.362 -1.813 1.00 69.62 81 ALA A CA 1
ATOM 663 C C . ALA A 1 81 ? 11.495 6.868 -1.607 1.00 69.62 81 ALA A C 1
ATOM 665 O O . ALA A 1 81 ? 12.410 7.659 -1.815 1.00 69.62 81 ALA A O 1
ATOM 666 N N . ASP A 1 82 ? 11.704 5.590 -1.275 1.00 55.50 82 ASP A N 1
ATOM 667 C CA . ASP A 1 82 ? 13.027 4.944 -1.173 1.00 55.50 82 ASP A CA 1
ATOM 668 C C . ASP A 1 82 ? 13.710 4.753 -2.553 1.00 55.50 82 ASP A C 1
ATOM 670 O O . ASP A 1 82 ? 14.398 3.774 -2.823 1.00 55.50 82 ASP A O 1
ATOM 674 N N . ASN A 1 83 ? 13.496 5.710 -3.459 1.00 50.38 83 ASN A N 1
ATOM 675 C CA . ASN A 1 83 ? 14.014 5.778 -4.820 1.00 50.38 83 ASN A CA 1
ATOM 676 C C . ASN A 1 83 ? 14.974 6.965 -4.978 1.00 50.38 83 ASN A C 1
ATOM 678 O O . ASN A 1 83 ? 14.810 7.787 -5.887 1.00 50.38 83 ASN A O 1
ATOM 682 N N . GLN A 1 84 ? 15.958 7.067 -4.083 1.00 42.41 84 GLN A N 1
ATOM 683 C CA . GLN A 1 84 ? 17.067 8.009 -4.227 1.00 42.41 84 GLN A CA 1
ATOM 684 C C . GLN A 1 84 ? 18.417 7.303 -4.167 1.00 42.41 84 GLN A C 1
ATOM 686 O O . GLN A 1 84 ? 18.614 6.474 -3.253 1.00 42.41 84 GLN A O 1
#